Protein AF-A0A832D3I7-F1 (afdb_monomer_lite)

Foldseek 3Di:
DVVVVVVVVVVVVVVVVVVVVVVVVVVVVVVVVVVVVVVVVVVVVVVVVVVVVVVVVVVVVVVVCVVVDPADPPDDDPVNVVPDPPPPPPDDPPPPDPWDWDADPVGDIDTDDDDDDPDDDDD

Structure (mmCIF, N/CA/C/O backbone):
data_AF-A0A832D3I7-F1
#
_entry.id   AF-A0A832D3I7-F1
#
loop_
_atom_site.group_PDB
_atom_site.id
_atom_site.type_symbol
_atom_site.label_atom_id
_atom_site.label_alt_id
_atom_site.label_comp_id
_atom_site.label_asym_id
_atom_site.label_entity_id
_atom_site.label_seq_id
_atom_site.pdbx_PDB_ins_code
_atom_site.Cartn_x
_atom_site.Cartn_y
_atom_site.Cartn_z
_atom_site.occupancy
_atom_site.B_iso_or_equiv
_atom_site.auth_seq_id
_atom_site.auth_comp_id
_atom_site.auth_asym_id
_atom_site.auth_atom_id
_atom_site.pdbx_PDB_model_num
ATOM 1 N N . MET A 1 1 ? -34.778 -0.789 52.517 1.00 64.50 1 MET A N 1
ATOM 2 C CA . MET A 1 1 ? -35.270 -1.222 51.187 1.00 64.50 1 MET A CA 1
ATOM 3 C C . MET A 1 1 ? -35.079 -0.154 50.106 1.00 64.50 1 MET A C 1
ATOM 5 O O . MET A 1 1 ? -34.598 -0.484 49.036 1.00 64.50 1 MET A O 1
ATOM 9 N N . THR A 1 2 ? -35.357 1.124 50.374 1.00 85.38 2 THR A N 1
ATOM 10 C CA . THR A 1 2 ? -35.211 2.230 49.399 1.00 85.38 2 THR A CA 1
ATOM 11 C C . THR A 1 2 ? -33.770 2.498 48.933 1.00 85.38 2 THR A C 1
ATOM 13 O O . THR A 1 2 ? -33.552 2.788 47.761 1.00 85.38 2 THR A O 1
ATOM 16 N N . ALA A 1 3 ? -32.771 2.336 49.808 1.00 87.12 3 ALA A N 1
ATOM 17 C CA . ALA A 1 3 ? -31.362 2.582 49.472 1.00 87.12 3 ALA A CA 1
ATOM 18 C C . ALA A 1 3 ? -30.795 1.625 48.401 1.00 87.12 3 ALA A C 1
ATOM 20 O O . ALA A 1 3 ? -30.053 2.057 47.524 1.00 87.12 3 ALA A O 1
ATOM 21 N N . GLN A 1 4 ? -31.185 0.346 48.428 1.00 89.50 4 GLN A N 1
ATOM 22 C CA . GLN A 1 4 ? -30.735 -0.650 47.444 1.00 89.50 4 GLN A CA 1
ATOM 23 C C . GLN A 1 4 ? -31.293 -0.353 46.047 1.00 89.50 4 GLN A C 1
ATOM 25 O O . GLN A 1 4 ? -30.589 -0.504 45.054 1.00 89.50 4 GLN A O 1
ATOM 30 N N . ILE A 1 5 ? -32.537 0.131 45.968 1.00 91.06 5 ILE A N 1
ATOM 31 C CA . ILE A 1 5 ? -33.163 0.534 44.701 1.00 91.06 5 ILE A CA 1
ATOM 32 C C . ILE A 1 5 ? -32.419 1.733 44.099 1.00 91.06 5 ILE A C 1
ATOM 34 O O . ILE A 1 5 ? -32.088 1.712 42.916 1.00 91.06 5 ILE A O 1
ATOM 38 N N . ALA A 1 6 ? -32.093 2.742 44.913 1.00 92.44 6 ALA A N 1
ATOM 39 C CA . ALA A 1 6 ? -31.340 3.913 44.460 1.00 92.44 6 ALA A CA 1
ATOM 40 C C . ALA A 1 6 ? -29.920 3.550 43.983 1.00 92.44 6 ALA A C 1
ATOM 42 O O . ALA A 1 6 ? -29.442 4.072 42.975 1.00 92.44 6 ALA A O 1
ATOM 43 N N . GLU A 1 7 ? -29.248 2.623 44.672 1.00 92.31 7 GLU A N 1
ATOM 44 C CA . GLU A 1 7 ? -27.930 2.133 44.263 1.00 92.31 7 GLU A CA 1
ATOM 45 C C . GLU A 1 7 ? -27.986 1.389 42.920 1.00 92.31 7 GLU A C 1
ATOM 47 O O . GLU A 1 7 ? -27.155 1.629 42.041 1.00 92.31 7 GLU A O 1
ATOM 52 N N . VAL A 1 8 ? -28.988 0.523 42.728 1.00 92.38 8 VAL A N 1
ATOM 53 C CA . VAL A 1 8 ? -29.190 -0.207 41.468 1.00 92.38 8 VAL A CA 1
ATOM 54 C C . VAL A 1 8 ? -29.513 0.749 40.320 1.00 92.38 8 VAL A C 1
ATOM 56 O O . VAL A 1 8 ? -28.923 0.618 39.252 1.00 92.38 8 VAL A O 1
ATOM 59 N N . GLN A 1 9 ? -30.371 1.749 40.536 1.00 91.75 9 GLN A N 1
ATOM 60 C CA . GLN A 1 9 ? -30.675 2.769 39.524 1.00 91.75 9 GLN A CA 1
ATOM 61 C C . GLN A 1 9 ? -29.430 3.562 39.113 1.00 91.75 9 GLN A C 1
ATOM 63 O O . GLN A 1 9 ? -29.217 3.808 37.927 1.00 91.75 9 GLN A O 1
ATOM 68 N N . ARG A 1 10 ? -28.559 3.905 40.070 1.00 91.94 10 ARG A N 1
ATOM 69 C CA . ARG A 1 10 ? -27.294 4.591 39.778 1.00 91.94 10 ARG A CA 1
ATOM 70 C C . ARG A 1 10 ? -26.337 3.718 38.961 1.00 91.94 10 ARG A C 1
ATOM 72 O O . ARG A 1 10 ? -25.712 4.220 38.030 1.00 91.94 10 ARG A O 1
ATOM 79 N N . LYS A 1 11 ? -26.228 2.424 39.286 1.00 92.56 11 LYS A N 1
ATOM 80 C CA . LYS A 1 11 ? -25.411 1.465 38.519 1.00 92.56 11 LYS A CA 1
ATOM 81 C C . LYS A 1 11 ? -25.961 1.248 37.112 1.00 92.56 11 LYS A C 1
ATOM 83 O O . LYS A 1 11 ? -25.178 1.174 36.172 1.00 92.56 11 LYS A O 1
ATOM 88 N N . LEU A 1 12 ? -27.285 1.186 36.968 1.00 93.69 12 LEU A N 1
ATOM 89 C CA . LEU A 1 12 ? -27.941 1.054 35.670 1.00 93.69 12 LEU A CA 1
ATOM 90 C C . LEU A 1 12 ? -27.656 2.271 34.785 1.00 93.69 12 LEU A C 1
ATOM 92 O O . LEU A 1 12 ? -27.187 2.100 33.666 1.00 93.69 12 LEU A O 1
ATOM 96 N N . ALA A 1 13 ? -27.833 3.484 35.313 1.00 91.75 13 ALA A N 1
ATOM 97 C CA . ALA A 1 13 ? -27.547 4.713 34.576 1.00 91.75 13 ALA A CA 1
ATOM 98 C C . ALA A 1 13 ? -26.071 4.813 34.144 1.00 91.75 13 ALA A C 1
ATOM 100 O O . ALA A 1 13 ? -25.782 5.226 33.023 1.00 91.75 13 ALA A O 1
ATOM 101 N N . ALA A 1 14 ? -25.134 4.398 35.007 1.00 92.44 14 ALA A N 1
ATOM 102 C CA . ALA A 1 14 ? -23.714 4.337 34.656 1.00 92.44 14 ALA A CA 1
ATOM 103 C C . ALA A 1 14 ? -23.450 3.325 33.526 1.00 92.44 14 ALA A C 1
ATOM 105 O O . ALA A 1 14 ? -22.830 3.670 32.524 1.00 92.44 14 ALA A O 1
ATOM 106 N N . ALA A 1 15 ? -23.993 2.109 33.640 1.00 90.56 15 ALA A N 1
ATOM 107 C CA . ALA A 1 15 ? -23.823 1.064 32.632 1.00 90.56 15 ALA A CA 1
ATOM 108 C C . ALA A 1 15 ? -24.459 1.426 31.276 1.00 90.56 15 ALA A C 1
ATOM 110 O O . ALA A 1 15 ? -23.919 1.084 30.224 1.00 90.56 15 ALA A O 1
ATOM 111 N N . GLU A 1 16 ? -25.596 2.124 31.275 1.00 92.12 16 GLU A N 1
ATOM 112 C CA . GLU A 1 16 ? -26.236 2.623 30.054 1.00 92.12 16 GLU A CA 1
ATOM 113 C C . GLU A 1 16 ? -25.402 3.717 29.374 1.00 92.12 16 GLU A C 1
ATOM 115 O O . GLU A 1 16 ? -25.254 3.693 28.148 1.00 92.12 16 GLU A O 1
ATOM 120 N N . GLY A 1 17 ? -24.800 4.623 30.153 1.00 92.50 17 GLY A N 1
ATOM 121 C CA . GLY A 1 17 ? -23.863 5.631 29.652 1.00 92.50 17 GLY A CA 1
ATOM 122 C C . GLY A 1 17 ? -22.606 5.012 29.036 1.00 92.50 17 GLY A C 1
ATOM 123 O O . GLY A 1 17 ? -22.256 5.330 27.896 1.00 92.50 17 GLY A O 1
ATOM 124 N N . ASP A 1 18 ? -21.983 4.064 29.738 1.00 93.81 18 ASP A N 1
ATOM 125 C CA . ASP A 1 18 ? -20.797 3.346 29.255 1.00 93.81 18 ASP A CA 1
ATOM 126 C C . ASP A 1 18 ? -21.103 2.554 27.980 1.00 93.81 18 ASP A C 1
ATOM 128 O O . ASP A 1 18 ? -20.332 2.568 27.019 1.00 93.81 18 ASP A O 1
ATOM 132 N N . LYS A 1 19 ? -22.271 1.904 27.918 1.00 94.88 19 LYS A N 1
ATOM 133 C CA . LYS A 1 19 ? -22.727 1.201 26.716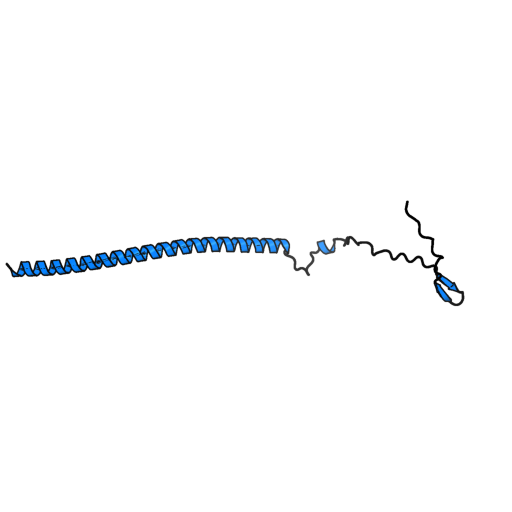 1.00 94.88 19 LYS A CA 1
ATOM 134 C C . LYS A 1 19 ? -22.887 2.153 25.534 1.00 94.88 19 LYS A C 1
ATOM 136 O O . LYS A 1 19 ? -22.461 1.810 24.431 1.00 94.88 19 LYS A O 1
ATOM 141 N N . ALA A 1 20 ? -23.495 3.321 25.734 1.00 94.88 20 ALA A N 1
ATOM 142 C CA . ALA A 1 20 ? -23.670 4.305 24.669 1.00 94.88 20 ALA A CA 1
ATOM 143 C C . ALA A 1 20 ? -22.316 4.807 24.137 1.00 94.88 20 ALA A C 1
ATOM 145 O O . ALA A 1 20 ? -22.130 4.891 22.921 1.00 94.88 20 ALA A O 1
ATOM 146 N N . PHE A 1 21 ? -21.359 5.055 25.035 1.00 95.38 21 PHE A N 1
ATOM 147 C CA . PHE A 1 21 ? -19.989 5.426 24.680 1.00 95.38 21 PHE A CA 1
ATOM 148 C C . PHE A 1 21 ? -19.261 4.312 23.911 1.00 95.38 21 PHE A C 1
ATOM 150 O O . PHE A 1 21 ? -18.699 4.547 22.845 1.00 95.38 21 PHE A O 1
ATOM 157 N N . LEU A 1 22 ? -19.321 3.067 24.387 1.00 96.50 22 LEU A N 1
ATOM 158 C CA . LEU A 1 22 ? -18.695 1.939 23.691 1.00 96.50 22 LEU A CA 1
ATOM 159 C C . LEU A 1 22 ? -19.308 1.709 22.305 1.00 96.50 22 LEU A C 1
ATOM 161 O O . LEU A 1 22 ? -18.606 1.346 21.364 1.00 96.50 22 LEU A O 1
ATOM 165 N N . GLN A 1 23 ? -20.611 1.941 22.148 1.00 96.81 23 GLN A N 1
ATOM 166 C CA . GLN A 1 23 ? -21.280 1.827 20.855 1.00 96.81 23 GLN A CA 1
ATOM 167 C C . GLN A 1 23 ? -20.877 2.931 19.873 1.00 96.81 23 GLN A C 1
ATOM 169 O O . GLN A 1 23 ? -20.753 2.647 18.678 1.00 96.81 23 GLN A O 1
ATOM 174 N N . SER A 1 24 ? -20.692 4.174 20.328 1.00 96.56 24 SER A N 1
ATOM 175 C CA . SER A 1 24 ? -20.208 5.249 19.454 1.00 96.56 24 SER A CA 1
ATOM 176 C C . SER A 1 24 ? -18.764 4.998 19.030 1.00 96.56 24 SER A C 1
ATOM 178 O O . SER A 1 24 ? -18.442 5.121 17.847 1.00 96.56 24 SER A O 1
ATOM 180 N N . GLU A 1 25 ? -17.931 4.548 19.962 1.00 97.12 25 GLU A N 1
ATOM 181 C CA . GLU A 1 25 ? -16.533 4.239 19.698 1.00 97.12 25 GLU A CA 1
ATOM 182 C C . GLU A 1 25 ? -16.380 3.044 18.753 1.00 97.12 25 GLU A C 1
ATOM 184 O O . GLU A 1 25 ? -15.604 3.094 17.800 1.00 97.12 25 GLU A O 1
ATOM 189 N N . LEU A 1 26 ? -17.197 1.999 18.922 1.00 97.44 26 LEU A N 1
ATOM 190 C CA . LEU A 1 26 ? -17.231 0.872 17.992 1.00 97.44 26 LEU A CA 1
ATOM 191 C C . LEU A 1 26 ? -17.595 1.323 16.573 1.00 97.44 26 LEU A C 1
ATOM 193 O O . LEU A 1 26 ? -16.955 0.898 15.612 1.00 97.44 26 LEU A O 1
ATOM 197 N N . LYS A 1 27 ? -18.591 2.206 16.424 1.00 97.44 27 LYS A N 1
ATOM 198 C CA . LYS A 1 27 ? -18.960 2.763 15.113 1.00 97.44 27 LYS A CA 1
ATOM 199 C C . LYS A 1 27 ? -17.806 3.553 14.494 1.00 97.44 27 LYS A C 1
ATOM 201 O O . LYS A 1 27 ? -17.526 3.356 13.313 1.00 97.44 27 LYS A O 1
ATOM 206 N N . ARG A 1 28 ? -17.116 4.386 15.285 1.00 97.88 28 ARG A N 1
ATOM 207 C CA . ARG A 1 28 ? -15.927 5.141 14.851 1.00 97.88 28 ARG A CA 1
ATOM 208 C C . ARG A 1 28 ? -14.823 4.202 14.358 1.00 97.88 28 ARG A C 1
ATOM 210 O O . ARG A 1 28 ? -14.319 4.366 13.248 1.00 97.88 28 ARG A O 1
ATOM 217 N N . LEU A 1 29 ? -14.504 3.169 15.136 1.00 97.88 29 LEU A N 1
ATOM 218 C CA . LEU A 1 29 ? -13.489 2.179 14.773 1.00 97.88 29 LEU A CA 1
ATOM 219 C C . LEU A 1 29 ? -13.876 1.382 13.521 1.00 97.88 29 LEU A C 1
ATOM 221 O O . LEU A 1 29 ? -13.022 1.103 12.682 1.00 97.88 29 LEU A O 1
ATOM 225 N N . MET A 1 30 ? -15.155 1.045 13.346 1.00 97.19 30 MET A N 1
ATOM 226 C CA . MET A 1 30 ? -15.632 0.387 12.127 1.00 97.19 30 MET A CA 1
ATOM 227 C C . MET A 1 30 ? -15.493 1.283 10.892 1.00 97.19 30 MET A C 1
ATOM 229 O O . MET A 1 30 ? -15.081 0.788 9.842 1.00 97.19 30 MET A O 1
ATOM 233 N N . SER A 1 31 ? -15.795 2.583 10.999 1.00 97.50 31 SER A N 1
ATOM 234 C CA . SER A 1 31 ? -15.576 3.517 9.887 1.00 97.50 31 SER A CA 1
ATOM 235 C C . SER A 1 31 ? -14.096 3.673 9.549 1.00 97.50 31 SER A C 1
ATOM 237 O O . SER A 1 31 ? -13.731 3.581 8.380 1.00 97.50 31 SER A O 1
ATOM 239 N N . GLU A 1 32 ? -13.230 3.811 10.556 1.00 96.94 32 GLU A N 1
ATOM 240 C CA . GLU A 1 32 ? -11.782 3.923 10.343 1.00 96.94 32 GLU A CA 1
ATOM 241 C C . GLU A 1 32 ? -11.209 2.656 9.713 1.00 96.94 32 GLU A C 1
ATOM 243 O O . GLU A 1 32 ? -10.410 2.727 8.778 1.00 96.94 32 GLU A O 1
ATOM 248 N N . LYS A 1 33 ? -11.675 1.485 10.155 1.00 96.88 33 LYS A N 1
ATOM 249 C CA . LYS A 1 33 ? -11.309 0.211 9.540 1.00 96.88 33 LYS A CA 1
ATOM 250 C C . LYS A 1 33 ? -11.711 0.167 8.063 1.00 96.88 33 LYS A C 1
ATOM 252 O O . LYS A 1 33 ? -10.878 -0.179 7.229 1.00 96.88 33 LYS A O 1
ATOM 257 N N . ALA A 1 34 ? -12.942 0.554 7.727 1.00 97.06 34 ALA A N 1
ATOM 258 C CA . ALA A 1 34 ? -13.410 0.564 6.341 1.00 97.06 34 ALA A CA 1
ATOM 259 C C . ALA A 1 34 ? -12.600 1.534 5.458 1.00 97.06 34 ALA A C 1
ATOM 261 O O . ALA A 1 34 ? -12.324 1.244 4.293 1.00 97.06 34 ALA A O 1
ATOM 262 N N . GLU A 1 35 ? -12.180 2.679 5.998 1.00 96.81 35 GLU A N 1
ATOM 263 C CA . GLU A 1 35 ? -11.286 3.602 5.294 1.00 96.81 35 GLU A CA 1
ATOM 264 C C . GLU A 1 35 ? -9.886 3.020 5.076 1.00 96.81 35 GLU A C 1
ATOM 266 O O . GLU A 1 35 ? -9.318 3.175 3.991 1.00 96.81 35 GLU A O 1
ATOM 271 N N . LEU A 1 36 ? -9.324 2.342 6.079 1.00 98.00 36 LEU A N 1
ATOM 272 C CA . LEU A 1 36 ? -8.024 1.681 5.960 1.00 98.00 36 LEU A CA 1
ATOM 273 C C . LEU A 1 36 ? -8.056 0.557 4.921 1.00 98.00 36 LEU A C 1
ATOM 275 O O . LEU A 1 36 ? -7.146 0.472 4.098 1.00 98.00 36 LEU A O 1
ATOM 279 N N . GLU A 1 37 ? -9.115 -0.251 4.901 1.00 96.44 37 GLU A N 1
ATOM 280 C CA . GLU A 1 37 ? -9.316 -1.294 3.889 1.00 96.44 37 GLU A CA 1
ATOM 281 C C . GLU A 1 37 ? -9.376 -0.702 2.472 1.00 96.44 37 GLU A C 1
ATOM 283 O O .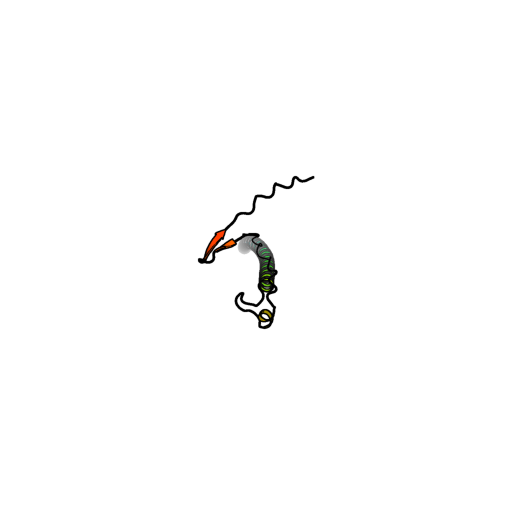 GLU A 1 37 ? -8.732 -1.213 1.555 1.00 96.44 37 GLU A O 1
ATOM 288 N N . ARG A 1 38 ? -10.067 0.432 2.283 1.00 97.25 38 ARG A N 1
ATOM 289 C CA . ARG A 1 38 ? -10.095 1.138 0.989 1.00 97.25 38 ARG A CA 1
ATOM 290 C C . ARG A 1 38 ? -8.707 1.608 0.553 1.00 97.25 38 ARG A C 1
ATOM 292 O O . ARG A 1 38 ? -8.333 1.396 -0.598 1.00 97.25 38 ARG A O 1
ATOM 299 N N . LYS A 1 39 ? -7.940 2.224 1.460 1.00 96.50 39 LYS A N 1
ATOM 300 C CA . LYS A 1 39 ? -6.568 2.691 1.179 1.00 96.50 39 LYS A CA 1
ATOM 301 C C . LYS A 1 39 ? -5.636 1.530 0.837 1.00 96.50 39 LYS A C 1
ATOM 303 O O . LYS A 1 39 ? -4.795 1.661 -0.049 1.00 96.50 39 LYS A O 1
ATOM 308 N N . LEU A 1 40 ? -5.784 0.398 1.523 1.00 96.81 40 LEU A N 1
ATOM 309 C CA . LEU A 1 40 ? -4.989 -0.797 1.262 1.00 96.81 40 LEU A CA 1
ATOM 310 C C . LEU A 1 40 ? -5.270 -1.359 -0.136 1.00 96.81 40 LEU A C 1
ATOM 312 O O . LEU A 1 40 ? -4.326 -1.591 -0.888 1.00 96.81 40 LEU A O 1
ATOM 316 N N . ASN A 1 41 ? -6.543 -1.470 -0.521 1.00 96.38 41 ASN A N 1
ATOM 317 C CA . ASN A 1 41 ? -6.928 -1.918 -1.861 1.00 96.38 41 ASN A CA 1
ATOM 318 C C . ASN A 1 41 ? -6.387 -0.990 -2.963 1.00 96.38 41 ASN A C 1
ATOM 320 O O . ASN A 1 41 ? -5.909 -1.457 -3.998 1.00 96.38 41 ASN A O 1
ATOM 324 N N . ASP A 1 42 ? -6.414 0.326 -2.742 1.00 96.06 42 ASP A N 1
ATOM 325 C CA . ASP A 1 42 ? -5.845 1.287 -3.693 1.00 96.06 42 ASP A CA 1
ATOM 326 C C . ASP A 1 42 ? -4.315 1.146 -3.808 1.00 96.06 42 ASP A C 1
ATOM 328 O O . ASP A 1 42 ? -3.760 1.095 -4.908 1.00 96.06 42 ASP A O 1
ATOM 332 N N . LEU A 1 43 ? -3.610 0.970 -2.684 1.00 97.06 43 LEU A N 1
ATOM 333 C CA . LEU A 1 43 ? -2.168 0.702 -2.691 1.00 97.06 43 LEU A CA 1
ATOM 334 C C . LEU A 1 43 ? -1.815 -0.585 -3.440 1.00 97.06 43 LEU A C 1
ATOM 336 O O . LEU A 1 43 ? -0.804 -0.621 -4.146 1.00 97.06 43 LEU A O 1
ATOM 340 N N . GLU A 1 44 ? -2.615 -1.640 -3.305 1.00 96.50 44 GLU A N 1
ATOM 341 C CA . GLU A 1 44 ? -2.437 -2.870 -4.076 1.00 96.50 44 GLU A CA 1
ATOM 342 C C . GLU A 1 44 ? -2.601 -2.620 -5.578 1.00 96.50 44 GLU A C 1
ATOM 344 O O . GLU A 1 44 ? -1.744 -3.040 -6.365 1.00 96.50 44 GLU A O 1
ATOM 349 N N . ALA A 1 45 ? -3.623 -1.856 -5.976 1.00 95.81 45 ALA A N 1
ATOM 350 C CA . ALA A 1 45 ? -3.831 -1.465 -7.366 1.00 95.81 45 ALA A CA 1
ATOM 351 C C . ALA A 1 45 ? -2.650 -0.643 -7.917 1.00 95.81 45 ALA A C 1
ATOM 353 O O . ALA A 1 45 ? -2.158 -0.910 -9.019 1.00 95.81 45 ALA A O 1
ATOM 354 N N . ILE A 1 46 ? -2.133 0.316 -7.143 1.00 96.38 46 ILE A N 1
ATOM 355 C CA . ILE A 1 46 ? -0.964 1.124 -7.522 1.00 96.38 46 ILE A CA 1
ATOM 356 C C . ILE A 1 46 ? 0.291 0.251 -7.637 1.00 96.38 46 ILE A C 1
ATOM 358 O O . ILE A 1 46 ? 1.034 0.360 -8.615 1.00 96.38 46 ILE A O 1
ATOM 362 N N . ARG A 1 47 ? 0.530 -0.656 -6.683 1.00 96.94 47 ARG A N 1
ATOM 363 C CA . ARG A 1 47 ? 1.671 -1.587 -6.725 1.00 96.94 47 ARG A CA 1
ATOM 364 C C . ARG A 1 47 ? 1.609 -2.505 -7.943 1.00 96.94 47 ARG A C 1
ATOM 366 O O . ARG A 1 47 ? 2.651 -2.759 -8.549 1.00 96.94 47 ARG A O 1
ATOM 373 N N . ALA A 1 48 ? 0.422 -2.976 -8.322 1.00 97.25 48 ALA A N 1
ATOM 374 C CA . ALA A 1 48 ? 0.233 -3.777 -9.528 1.00 97.25 48 ALA A CA 1
ATOM 375 C C . ALA A 1 48 ? 0.601 -2.982 -10.793 1.00 97.25 48 ALA A C 1
ATOM 377 O O . ALA A 1 48 ? 1.392 -3.455 -11.610 1.00 97.25 48 ALA A O 1
ATOM 378 N N . ARG A 1 49 ? 0.122 -1.735 -10.907 1.00 95.44 49 ARG A N 1
ATOM 379 C CA . ARG A 1 49 ? 0.471 -0.835 -12.022 1.00 95.44 49 ARG A CA 1
ATOM 380 C C . ARG A 1 49 ? 1.969 -0.537 -12.079 1.00 95.44 49 ARG A C 1
ATOM 382 O O . ARG A 1 49 ? 2.561 -0.561 -13.154 1.00 95.44 49 ARG A O 1
ATOM 389 N N . TYR A 1 50 ? 2.603 -0.309 -10.930 1.00 97.88 50 TYR A N 1
ATOM 390 C CA . TYR A 1 50 ? 4.044 -0.077 -10.855 1.00 97.88 50 TYR A CA 1
ATOM 391 C C . TYR A 1 50 ? 4.856 -1.292 -11.326 1.00 97.88 50 TYR A C 1
ATOM 393 O O . TYR A 1 50 ? 5.820 -1.130 -12.074 1.00 97.88 50 TYR A O 1
ATOM 401 N N . LYS A 1 51 ? 4.470 -2.513 -10.923 1.00 98.06 51 LYS A N 1
ATOM 402 C CA . LYS A 1 51 ? 5.123 -3.748 -11.391 1.00 98.06 51 LYS A CA 1
ATOM 403 C C . LYS A 1 51 ? 5.037 -3.878 -12.911 1.00 98.06 51 LYS A C 1
ATOM 405 O O . LYS A 1 51 ? 6.068 -4.085 -13.543 1.00 98.06 51 LYS A O 1
ATOM 410 N N . LEU A 1 52 ? 3.854 -3.658 -13.482 1.00 98.00 52 LEU A N 1
ATOM 411 C CA . LEU A 1 52 ? 3.650 -3.691 -14.930 1.00 98.00 52 LEU A CA 1
ATOM 412 C C . LEU A 1 52 ? 4.537 -2.666 -15.656 1.00 98.00 52 LEU A C 1
ATOM 414 O O . LEU A 1 52 ? 5.260 -3.020 -16.584 1.00 98.00 52 LEU A O 1
ATOM 418 N N . LEU A 1 53 ? 4.579 -1.418 -15.181 1.00 98.12 53 LEU A N 1
ATOM 419 C CA . LEU A 1 53 ? 5.432 -0.385 -15.777 1.00 98.12 53 LEU A CA 1
ATOM 420 C C . LEU A 1 53 ? 6.929 -0.725 -15.664 1.00 98.12 53 LEU A C 1
ATOM 422 O O . LEU A 1 53 ? 7.709 -0.487 -16.588 1.00 98.12 53 LEU A O 1
ATOM 426 N N . LYS A 1 54 ? 7.350 -1.310 -14.538 1.00 98.19 54 LYS A N 1
ATOM 427 C CA . LYS A 1 54 ? 8.727 -1.776 -14.340 1.00 98.19 54 LYS A CA 1
ATOM 428 C C . LYS A 1 54 ? 9.084 -2.902 -15.317 1.00 98.19 54 LYS A C 1
ATOM 430 O O . LYS A 1 54 ? 10.183 -2.896 -15.869 1.00 98.19 54 LYS A O 1
ATOM 435 N N . GLU A 1 55 ? 8.176 -3.843 -15.549 1.00 98.00 55 GLU A N 1
ATOM 436 C CA . GLU A 1 55 ? 8.353 -4.915 -16.534 1.00 98.00 55 GLU A CA 1
ATOM 437 C C . GLU A 1 55 ? 8.456 -4.363 -17.959 1.00 98.00 55 GLU A C 1
ATOM 439 O O . GLU A 1 55 ? 9.346 -4.763 -18.713 1.00 98.00 55 GLU A O 1
ATOM 444 N N . GLU A 1 56 ? 7.610 -3.398 -18.323 1.00 97.56 56 GLU A N 1
ATOM 445 C CA . GLU A 1 56 ? 7.688 -2.710 -19.613 1.00 97.56 56 GLU A CA 1
ATOM 446 C C . GLU A 1 56 ? 9.017 -1.974 -19.799 1.00 97.56 56 GLU A C 1
ATOM 448 O O . GLU A 1 56 ? 9.627 -2.064 -20.867 1.00 97.56 56 GLU A O 1
ATOM 453 N N . LEU A 1 57 ? 9.505 -1.292 -18.760 1.00 97.75 57 LEU A N 1
ATOM 454 C CA . LEU A 1 57 ? 10.805 -0.625 -18.781 1.00 97.75 57 LEU A CA 1
ATOM 455 C C . LEU A 1 57 ? 11.940 -1.626 -19.023 1.00 97.75 57 LEU A C 1
ATOM 457 O O . LEU A 1 57 ? 12.815 -1.377 -19.851 1.00 97.75 57 LEU A O 1
ATOM 461 N N . ILE A 1 58 ? 11.932 -2.762 -18.322 1.00 96.81 58 ILE A N 1
ATOM 462 C CA . ILE A 1 58 ? 12.940 -3.814 -18.504 1.00 96.81 58 ILE A CA 1
ATOM 463 C C . ILE A 1 58 ? 12.848 -4.401 -19.916 1.00 96.81 58 ILE A C 1
ATOM 465 O O . ILE A 1 58 ? 13.878 -4.598 -20.560 1.00 96.81 58 ILE A O 1
ATOM 469 N N . ARG A 1 59 ? 11.636 -4.627 -20.437 1.00 96.38 59 ARG A N 1
ATOM 470 C CA . ARG A 1 59 ? 11.422 -5.111 -21.808 1.00 96.38 59 ARG A CA 1
ATOM 471 C C . ARG A 1 59 ? 11.996 -4.140 -22.840 1.00 96.38 59 ARG A C 1
ATOM 473 O O . ARG A 1 59 ? 12.706 -4.583 -23.740 1.00 96.38 59 ARG A O 1
ATOM 480 N N . LYS A 1 60 ? 11.742 -2.834 -22.687 1.00 95.81 60 LYS A N 1
ATOM 481 C CA . LYS A 1 60 ? 12.311 -1.785 -23.550 1.00 95.81 60 LYS A CA 1
ATOM 482 C C . LYS A 1 60 ? 13.834 -1.761 -23.471 1.00 95.81 60 LYS A C 1
ATOM 484 O O . LYS A 1 60 ? 14.481 -1.848 -24.505 1.00 95.81 60 LYS A O 1
ATOM 489 N N . LYS A 1 61 ? 14.409 -1.769 -22.266 1.00 93.88 61 LYS A N 1
ATOM 490 C CA . LYS A 1 61 ? 15.869 -1.826 -22.075 1.00 93.88 61 LYS A CA 1
ATOM 491 C C . LYS A 1 61 ? 16.496 -3.065 -22.708 1.00 93.88 61 LYS A C 1
ATOM 493 O O . LYS A 1 61 ? 17.525 -2.962 -23.361 1.00 93.88 61 LYS A O 1
ATOM 498 N N . ARG A 1 62 ? 15.867 -4.234 -22.560 1.00 92.88 62 ARG A N 1
ATOM 499 C CA . ARG A 1 62 ? 16.324 -5.470 -23.209 1.00 92.88 62 ARG A CA 1
ATOM 500 C C . ARG A 1 62 ? 16.281 -5.344 -24.730 1.00 92.88 62 ARG A C 1
ATOM 502 O O . ARG A 1 62 ? 17.209 -5.789 -25.394 1.00 92.88 62 ARG A O 1
ATOM 509 N N . LEU A 1 63 ? 15.226 -4.750 -25.281 1.00 92.44 63 LEU A N 1
ATOM 510 C CA . LEU A 1 63 ? 15.111 -4.508 -26.717 1.00 92.44 63 LEU A CA 1
ATOM 511 C C . LEU A 1 63 ? 16.178 -3.526 -27.210 1.00 92.44 63 LEU A C 1
ATOM 513 O O . LEU A 1 63 ? 16.830 -3.804 -28.209 1.00 92.44 63 LEU A O 1
ATOM 517 N N . GLU A 1 64 ? 16.427 -2.447 -26.473 1.00 90.06 64 GLU A N 1
ATOM 518 C CA . GLU A 1 64 ? 17.519 -1.513 -26.757 1.00 90.06 64 GLU A CA 1
ATOM 519 C C . GLU A 1 64 ? 18.891 -2.193 -26.691 1.00 90.06 64 GLU A C 1
ATOM 521 O O . GLU A 1 64 ? 19.732 -1.939 -27.547 1.00 90.06 64 GLU A O 1
ATOM 526 N N . TRP A 1 65 ? 19.132 -3.080 -25.721 1.00 88.19 65 TRP A N 1
ATOM 527 C CA . TRP A 1 65 ? 20.365 -3.872 -25.647 1.00 88.19 65 TRP A CA 1
ATOM 528 C C . TRP A 1 65 ? 20.506 -4.844 -26.816 1.00 88.19 65 TRP A C 1
ATOM 530 O O . TRP A 1 65 ? 21.602 -5.006 -27.341 1.00 88.19 65 TRP A O 1
ATOM 540 N N . MET A 1 66 ? 19.412 -5.464 -27.265 1.00 84.12 66 MET A N 1
ATOM 541 C CA . MET A 1 66 ? 19.435 -6.298 -28.470 1.00 84.12 66 MET A CA 1
ATOM 542 C C . MET A 1 66 ? 19.723 -5.465 -29.725 1.00 84.12 66 MET A C 1
ATOM 544 O O . MET A 1 66 ? 20.502 -5.903 -30.564 1.00 84.12 66 MET A O 1
ATOM 548 N N . GLN A 1 67 ? 19.142 -4.266 -29.843 1.00 83.81 67 GLN A N 1
ATOM 549 C CA . GLN A 1 67 ? 19.373 -3.364 -30.978 1.00 83.81 67 GLN A CA 1
ATOM 550 C C . GLN A 1 67 ? 20.793 -2.794 -31.005 1.00 83.81 67 GLN A C 1
ATOM 552 O O . GLN A 1 67 ? 21.399 -2.717 -32.068 1.00 83.81 67 GLN A O 1
ATOM 557 N N . LYS A 1 68 ? 21.326 -2.388 -29.848 1.00 81.88 68 LYS A N 1
ATOM 558 C CA . LYS A 1 68 ? 22.693 -1.861 -29.722 1.00 81.88 68 LYS A CA 1
ATOM 559 C C . LYS A 1 68 ? 23.751 -2.966 -29.791 1.00 81.88 68 LYS A C 1
ATOM 561 O O . LYS A 1 68 ? 24.900 -2.677 -30.100 1.00 81.88 68 LYS A O 1
ATOM 566 N N . GLY A 1 69 ? 23.366 -4.219 -29.540 1.00 71.25 69 GLY A N 1
ATOM 567 C CA . GLY A 1 69 ? 24.282 -5.350 -29.451 1.00 71.25 69 GLY A CA 1
ATO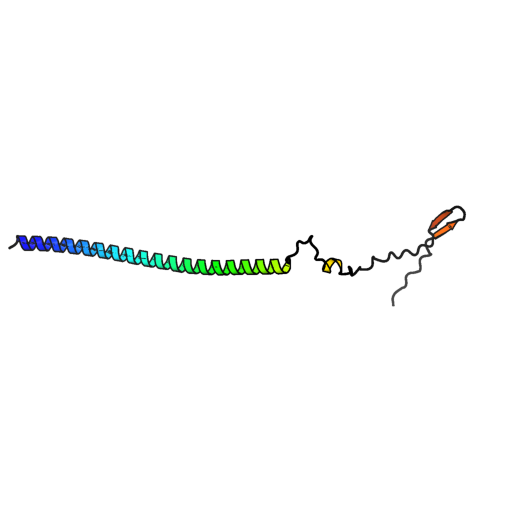M 568 C C . GLY A 1 69 ? 25.150 -5.303 -28.187 1.00 71.25 69 GLY A C 1
ATOM 569 O O . GLY A 1 69 ? 25.148 -4.338 -27.428 1.00 71.25 69 GLY A O 1
ATOM 570 N N . THR A 1 70 ? 25.910 -6.372 -27.940 1.00 65.38 70 THR A N 1
ATOM 571 C CA . THR A 1 70 ? 26.860 -6.458 -26.810 1.00 65.38 70 THR A CA 1
ATOM 572 C C . THR A 1 70 ? 28.237 -5.881 -27.153 1.00 65.38 70 THR A C 1
ATOM 574 O O . THR A 1 70 ? 29.216 -6.237 -26.503 1.00 65.38 70 THR A O 1
ATOM 577 N N . LEU A 1 71 ? 28.347 -5.118 -28.240 1.00 59.97 71 LEU A N 1
ATOM 578 C CA . LEU A 1 71 ? 29.619 -4.668 -28.788 1.00 59.97 71 LEU A CA 1
ATOM 579 C C . LEU A 1 71 ? 29.703 -3.155 -28.629 1.00 59.97 71 LEU A C 1
ATOM 581 O O . LEU A 1 71 ? 28.797 -2.434 -29.050 1.00 59.97 71 LEU A O 1
ATOM 585 N N . ASN A 1 72 ? 30.777 -2.672 -28.007 1.00 63.47 72 ASN A N 1
ATOM 586 C CA . ASN A 1 72 ? 31.083 -1.249 -28.031 1.00 63.47 72 ASN A CA 1
ATOM 587 C C . ASN A 1 72 ? 31.149 -0.801 -29.506 1.00 63.47 72 ASN A C 1
ATOM 589 O O . ASN A 1 72 ? 31.736 -1.521 -30.308 1.00 63.47 72 ASN A O 1
ATOM 593 N N . PRO A 1 73 ? 30.597 0.362 -29.906 1.00 62.06 73 PRO A N 1
ATOM 594 C CA . PRO A 1 73 ? 30.646 0.817 -31.304 1.00 62.06 73 PRO A CA 1
ATOM 595 C C . PRO A 1 73 ? 32.081 0.960 -31.854 1.00 62.06 73 PRO A C 1
ATOM 597 O O . PRO A 1 73 ? 32.284 1.063 -33.062 1.00 62.06 73 PRO A O 1
ATOM 600 N N . THR A 1 74 ? 33.076 0.964 -30.967 1.00 62.38 74 THR A N 1
ATOM 601 C CA . THR A 1 74 ? 34.516 0.968 -31.245 1.00 62.38 74 THR A CA 1
ATOM 602 C C . THR A 1 74 ? 35.174 -0.415 -31.254 1.00 62.38 74 THR A C 1
ATOM 604 O O . THR A 1 74 ? 36.272 -0.544 -31.790 1.00 62.38 74 THR A O 1
ATOM 607 N N . GLU A 1 75 ? 34.548 -1.446 -30.693 1.00 63.50 75 GLU A N 1
ATOM 608 C CA . GLU A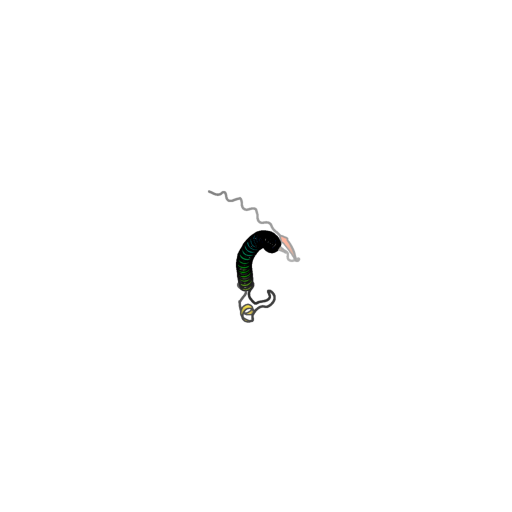 1 75 ? 35.065 -2.815 -30.716 1.00 63.50 75 GLU A CA 1
ATOM 609 C C . GLU A 1 75 ? 34.467 -3.540 -31.917 1.00 63.50 75 GLU A C 1
ATOM 611 O O . GLU A 1 75 ? 33.256 -3.585 -32.075 1.00 63.50 75 GLU A O 1
ATOM 616 N N . LYS A 1 76 ? 35.309 -4.108 -32.779 1.00 65.62 76 LYS A N 1
ATOM 617 C CA . LYS A 1 76 ? 34.870 -5.000 -33.856 1.00 65.62 76 LYS A CA 1
ATOM 618 C C . LYS A 1 76 ? 35.240 -6.431 -33.502 1.00 65.62 76 LYS A C 1
ATOM 620 O O . LYS A 1 76 ? 36.311 -6.673 -32.946 1.00 65.62 76 LYS A O 1
ATOM 625 N N . ARG A 1 77 ? 34.386 -7.404 -33.819 1.00 67.50 77 ARG A N 1
ATOM 626 C CA . ARG A 1 77 ? 34.731 -8.830 -33.638 1.00 67.50 77 ARG A CA 1
ATOM 627 C C . ARG A 1 77 ? 35.697 -9.278 -34.735 1.00 67.50 77 ARG A C 1
ATOM 629 O O . ARG A 1 77 ? 35.638 -8.774 -35.848 1.00 67.50 77 ARG A O 1
ATOM 636 N N . GLY A 1 78 ? 36.544 -10.276 -34.463 1.00 68.56 78 GLY A N 1
ATOM 637 C CA . GLY A 1 78 ? 37.533 -10.798 -35.427 1.00 68.56 78 GLY A CA 1
ATOM 638 C C . GLY A 1 78 ? 36.968 -11.089 -36.829 1.00 68.56 78 GLY A C 1
ATOM 639 O O . GLY A 1 78 ? 37.596 -10.756 -37.827 1.00 68.56 78 GLY A O 1
ATOM 640 N N . ALA A 1 79 ? 35.745 -11.625 -36.913 1.00 70.31 79 ALA A N 1
ATOM 641 C CA . ALA A 1 79 ? 35.061 -11.896 -38.180 1.00 70.31 79 ALA A CA 1
ATOM 642 C C . ALA A 1 79 ? 34.598 -10.631 -38.935 1.00 70.31 79 ALA A C 1
ATOM 644 O O . ALA A 1 79 ? 34.512 -10.652 -40.157 1.00 70.31 79 ALA A O 1
ATOM 645 N N . GLU A 1 80 ? 34.345 -9.513 -38.250 1.00 68.31 80 GLU A N 1
ATOM 646 C CA . GLU A 1 80 ? 33.980 -8.235 -38.885 1.00 68.31 80 GLU A CA 1
ATOM 647 C C . GLU A 1 80 ? 35.172 -7.575 -39.584 1.00 68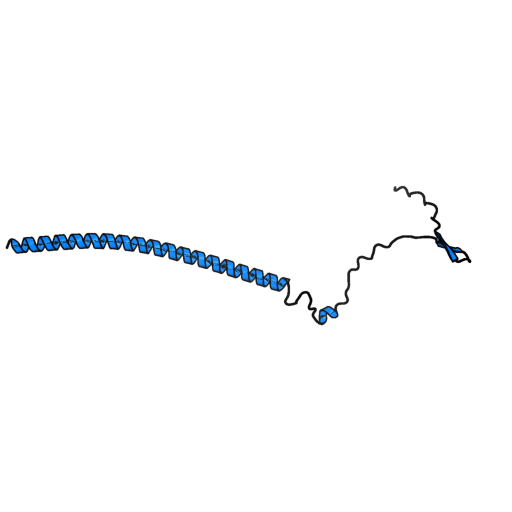.31 80 GLU A C 1
ATOM 649 O O . GLU A 1 80 ? 34.983 -6.832 -40.545 1.00 68.31 80 GLU A O 1
ATOM 654 N N . TYR A 1 81 ? 36.400 -7.874 -39.149 1.00 72.25 81 TYR A N 1
ATOM 655 C CA . TYR A 1 81 ? 37.609 -7.494 -39.885 1.00 72.25 81 TYR A CA 1
ATOM 656 C C . TYR A 1 81 ? 37.772 -8.282 -41.191 1.00 72.25 81 TYR A C 1
ATOM 658 O O . TYR A 1 81 ? 38.474 -7.823 -42.088 1.00 72.25 81 TYR A O 1
ATOM 666 N N . LEU A 1 82 ? 37.128 -9.449 -41.303 1.00 72.25 82 LEU A N 1
ATOM 667 C CA . LEU A 1 82 ? 37.199 -10.322 -42.475 1.00 72.25 82 LEU A CA 1
ATOM 668 C C . LEU A 1 82 ? 36.097 -10.049 -43.497 1.00 72.25 82 LEU A C 1
ATOM 670 O O . LEU A 1 82 ? 36.182 -10.570 -44.605 1.00 72.25 82 LEU A O 1
ATOM 674 N N . VAL A 1 83 ? 35.080 -9.247 -43.161 1.00 72.94 83 VAL A N 1
ATOM 675 C CA . VAL A 1 83 ? 34.089 -8.802 -44.144 1.00 72.94 83 VAL A CA 1
ATOM 676 C C . VAL A 1 83 ? 34.817 -7.857 -45.101 1.00 72.94 83 VAL A C 1
ATOM 678 O O . VAL A 1 83 ? 35.200 -6.757 -44.682 1.00 72.94 83 VAL A O 1
ATOM 681 N N . PRO A 1 84 ? 35.027 -8.230 -46.380 1.00 61.84 84 PRO A N 1
ATOM 682 C CA . PRO A 1 84 ? 35.503 -7.277 -47.362 1.00 61.84 84 PRO A CA 1
ATOM 683 C C . PRO A 1 84 ? 34.484 -6.154 -47.342 1.00 61.84 84 PRO A C 1
ATOM 685 O O . PRO A 1 84 ? 33.285 -6.406 -47.471 1.00 61.84 84 PRO A O 1
ATOM 688 N N . ARG A 1 85 ? 34.934 -4.920 -47.116 1.00 59.72 85 ARG A N 1
ATOM 689 C CA . ARG A 1 85 ? 34.077 -3.749 -47.248 1.00 59.72 85 ARG A CA 1
ATOM 690 C C . ARG A 1 85 ? 33.623 -3.732 -48.705 1.00 59.72 85 ARG A C 1
ATOM 692 O O . ARG A 1 85 ? 34.253 -3.099 -49.542 1.00 59.72 85 ARG A O 1
ATOM 699 N N . GLN A 1 86 ? 32.532 -4.416 -49.019 1.00 57.41 86 GLN A N 1
ATOM 700 C CA . GLN A 1 86 ? 31.739 -4.181 -50.207 1.00 57.41 86 GLN A CA 1
ATOM 701 C C . GLN A 1 86 ? 30.877 -2.982 -49.846 1.00 57.41 86 GLN A C 1
ATOM 703 O O . GLN A 1 86 ? 29.675 -3.035 -49.612 1.00 57.41 86 GLN A O 1
ATOM 708 N N . GLN A 1 87 ? 31.591 -1.871 -49.682 1.00 55.62 87 GLN A N 1
ATOM 709 C CA . GLN A 1 87 ? 31.065 -0.553 -49.928 1.00 55.62 87 GLN A CA 1
ATOM 710 C C . GLN A 1 87 ? 30.375 -0.701 -51.276 1.00 55.62 87 GLN A C 1
ATOM 712 O O . GLN A 1 87 ? 31.027 -0.939 -52.292 1.00 55.62 87 GLN A O 1
ATOM 717 N N . TRP A 1 88 ? 29.049 -0.635 -51.260 1.00 49.34 88 TRP A N 1
ATOM 718 C CA . TRP A 1 88 ? 28.290 -0.181 -52.405 1.00 49.34 88 TRP A CA 1
ATOM 719 C C . TRP A 1 88 ? 28.795 1.237 -52.641 1.00 49.34 88 TRP A C 1
ATOM 721 O 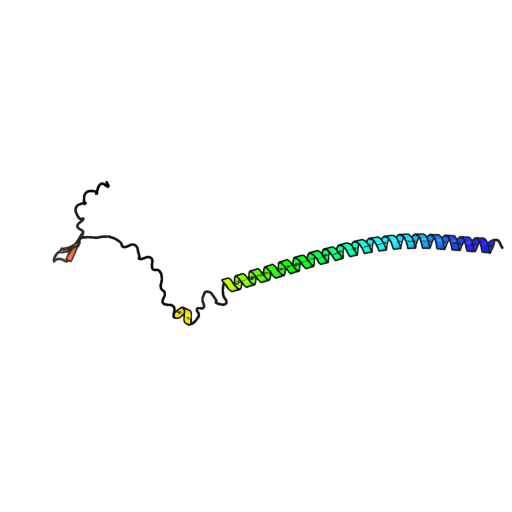O . TRP A 1 88 ? 28.248 2.209 -52.128 1.00 49.34 88 TRP A O 1
ATOM 731 N N . GLN A 1 89 ? 29.965 1.324 -53.272 1.00 59.69 89 GLN A N 1
ATOM 732 C CA . GLN A 1 89 ? 30.523 2.551 -53.772 1.00 59.69 89 GLN A CA 1
ATOM 733 C C . GLN A 1 89 ? 29.510 2.946 -54.825 1.00 59.69 89 GLN A C 1
ATOM 735 O O . GLN A 1 89 ? 29.480 2.378 -55.916 1.00 59.69 89 GLN A O 1
ATOM 740 N N . THR A 1 90 ? 28.622 3.873 -54.477 1.00 63.28 90 THR A N 1
ATOM 741 C CA . THR A 1 90 ? 28.071 4.744 -55.497 1.00 63.28 90 THR A CA 1
ATOM 742 C C . THR A 1 90 ? 29.286 5.225 -56.287 1.00 63.28 90 THR A C 1
ATOM 744 O O . THR A 1 90 ? 30.206 5.788 -55.679 1.00 63.28 90 THR A O 1
ATOM 747 N N . PRO A 1 91 ? 29.396 4.887 -57.584 1.00 62.34 91 PRO A N 1
ATOM 748 C CA . PRO A 1 91 ? 30.551 5.308 -58.351 1.00 62.34 91 PRO A CA 1
ATOM 749 C C . PRO A 1 91 ? 30.645 6.830 -58.206 1.00 62.34 91 PRO A C 1
ATOM 751 O O . PRO A 1 91 ? 29.606 7.497 -58.294 1.00 62.34 91 PRO A O 1
ATOM 754 N N . PRO A 1 92 ? 31.836 7.392 -57.924 1.00 63.22 92 PRO A N 1
ATOM 755 C CA . PRO A 1 92 ? 31.978 8.838 -57.896 1.00 63.22 92 PRO A CA 1
ATOM 756 C C . PRO A 1 92 ? 31.440 9.383 -59.226 1.00 63.22 92 PRO A C 1
ATOM 758 O O . PRO A 1 92 ? 31.647 8.735 -60.262 1.00 63.22 92 PRO A O 1
ATOM 761 N N . PRO A 1 93 ? 30.704 10.512 -59.223 1.00 62.81 93 PRO A N 1
ATOM 762 C CA . PRO A 1 93 ? 30.181 11.077 -60.456 1.00 62.81 93 PRO A CA 1
ATOM 763 C C . PRO A 1 93 ? 31.349 11.251 -61.423 1.00 62.81 93 PRO A C 1
ATOM 765 O O . PRO A 1 93 ? 32.315 11.955 -61.128 1.00 62.81 93 PRO A O 1
ATOM 768 N N . LYS A 1 94 ? 31.292 10.536 -62.551 1.00 59.00 94 LYS A N 1
ATOM 769 C CA . LYS A 1 94 ? 32.310 10.615 -63.596 1.00 59.00 94 LYS A CA 1
ATOM 770 C C . LYS A 1 94 ? 32.340 12.060 -64.084 1.00 59.00 94 LYS A C 1
ATOM 772 O O . LYS A 1 94 ? 31.390 12.508 -64.725 1.00 59.00 94 LYS A O 1
ATOM 777 N N . SER A 1 95 ? 33.403 12.799 -63.776 1.00 61.41 95 SER A N 1
ATOM 778 C CA . SER A 1 95 ? 33.616 14.120 -64.355 1.00 61.41 95 SER A CA 1
ATOM 779 C C . SER A 1 95 ? 33.899 13.935 -65.843 1.00 61.41 95 SER A C 1
ATOM 781 O O . SER A 1 95 ? 34.989 13.515 -66.230 1.00 61.41 95 SER A O 1
ATOM 783 N N . THR A 1 96 ? 32.891 14.180 -66.674 1.00 59.91 96 THR A N 1
ATOM 784 C CA . THR A 1 96 ? 33.015 14.121 -68.132 1.00 59.91 96 THR A CA 1
ATOM 785 C C . THR A 1 96 ? 33.649 15.429 -68.589 1.00 59.91 96 THR A C 1
ATOM 787 O O . THR A 1 96 ? 32.951 16.363 -68.967 1.00 59.91 96 THR A O 1
ATOM 790 N N . TYR A 1 97 ? 34.969 15.530 -68.476 1.00 56.72 97 TYR A N 1
ATOM 791 C CA . TYR A 1 97 ? 35.727 16.601 -69.114 1.00 56.72 97 TYR A CA 1
ATOM 792 C C . TYR A 1 97 ? 36.588 15.966 -70.199 1.00 56.72 97 TYR A C 1
ATOM 794 O O . TYR A 1 97 ? 37.671 15.460 -69.924 1.00 56.72 97 TYR A O 1
ATOM 802 N N . ASP A 1 98 ? 36.062 15.955 -71.423 1.00 56.44 98 ASP A N 1
ATOM 803 C CA . ASP A 1 98 ? 36.798 15.560 -72.623 1.00 56.44 98 ASP A CA 1
ATOM 804 C C . ASP A 1 98 ? 37.546 16.809 -73.118 1.00 56.44 98 ASP A C 1
ATOM 806 O O . ASP A 1 98 ? 37.041 17.595 -73.922 1.00 56.44 98 ASP A O 1
ATOM 810 N N . LEU A 1 99 ? 38.690 17.096 -72.490 1.00 70.62 99 LEU A N 1
ATOM 811 C CA . LEU A 1 99 ? 39.531 18.236 -72.849 1.00 70.62 99 LEU A CA 1
ATOM 812 C C . LEU A 1 99 ? 40.591 17.778 -73.842 1.00 70.62 99 LEU A C 1
ATOM 814 O O . LEU A 1 99 ? 41.426 16.933 -73.524 1.00 70.62 99 LEU A O 1
ATOM 818 N N . ASN A 1 100 ? 40.608 18.404 -75.013 1.00 65.94 100 ASN A N 1
ATOM 819 C CA . ASN A 1 100 ? 41.729 18.286 -75.930 1.00 65.94 100 ASN A CA 1
ATOM 820 C C . ASN A 1 100 ? 42.831 19.244 -75.463 1.00 65.94 100 ASN A C 1
ATOM 822 O O . ASN A 1 100 ? 42.641 20.465 -75.429 1.00 65.94 100 ASN A O 1
ATOM 826 N N . VAL A 1 101 ? 43.967 18.678 -75.063 1.00 71.94 101 VAL A N 1
ATOM 827 C CA . VAL A 1 101 ? 45.152 19.416 -74.618 1.00 71.94 101 VAL A CA 1
ATOM 828 C C . VAL A 1 101 ? 46.285 19.154 -75.591 1.00 71.94 101 VAL A C 1
ATOM 830 O O . VAL A 1 101 ? 46.676 18.007 -75.796 1.00 71.94 101 VAL A O 1
ATOM 833 N N . GLU A 1 102 ? 46.820 20.223 -76.168 1.00 69.25 102 GLU A N 1
ATOM 834 C CA . GLU A 1 102 ? 48.041 20.163 -76.964 1.00 69.25 102 GLU A CA 1
ATOM 835 C C . GLU A 1 102 ? 49.220 20.664 -76.129 1.00 69.25 102 GLU A C 1
ATOM 837 O O . GLU A 1 102 ? 49.102 21.613 -75.342 1.00 69.25 102 GLU A O 1
ATOM 842 N N . ILE A 1 103 ? 50.355 19.990 -76.304 1.00 75.06 103 ILE A N 1
ATOM 843 C CA . ILE A 1 103 ? 51.630 20.297 -75.664 1.00 75.06 103 ILE A CA 1
ATOM 844 C C . ILE A 1 103 ? 52.597 20.626 -76.797 1.00 75.06 103 ILE A C 1
ATOM 846 O O . ILE A 1 103 ? 52.818 19.789 -77.674 1.00 75.06 103 ILE A O 1
ATOM 850 N N . ASP A 1 104 ? 53.141 21.841 -76.810 1.00 77.31 104 ASP A N 1
ATOM 851 C CA . ASP A 1 104 ? 54.186 22.192 -77.771 1.00 77.31 104 ASP A CA 1
ATOM 852 C C . ASP A 1 104 ? 55.542 21.586 -77.363 1.00 77.31 104 ASP A C 1
ATOM 854 O O . ASP A 1 104 ? 55.747 21.149 -76.229 1.00 77.31 104 ASP A O 1
ATOM 858 N N . SER A 1 105 ? 56.499 21.534 -78.294 1.00 72.56 105 SER A N 1
ATOM 859 C CA . SER A 1 105 ? 57.848 21.001 -78.036 1.00 72.56 105 SER A CA 1
ATOM 860 C C . SER A 1 105 ? 58.645 21.806 -76.999 1.00 72.56 105 SER A C 1
ATOM 862 O O . SER A 1 105 ? 59.719 21.373 -76.587 1.00 72.56 105 SER A O 1
ATOM 864 N N . GLU A 1 106 ? 58.130 22.966 -76.585 1.00 73.19 106 GLU A N 1
ATOM 865 C CA . GLU A 1 106 ? 58.681 23.832 -75.539 1.00 73.19 106 GLU A CA 1
ATOM 866 C C . GLU A 1 106 ? 57.998 23.607 -74.171 1.00 73.19 106 GLU A C 1
ATOM 868 O O . GLU A 1 106 ? 58.401 24.198 -73.169 1.00 73.19 106 GLU A O 1
ATOM 873 N N . GLY A 1 107 ? 57.002 22.712 -74.096 1.00 70.50 107 GLY A N 1
ATOM 874 C CA . GLY A 1 107 ? 56.341 22.279 -72.862 1.00 70.50 107 GLY A CA 1
ATOM 875 C C . GLY A 1 107 ? 55.184 23.168 -72.394 1.00 70.50 107 GLY A C 1
ATOM 876 O O . GLY A 1 107 ? 54.681 22.990 -71.282 1.00 70.50 107 GLY A O 1
ATOM 877 N N . LYS A 1 108 ? 54.731 24.122 -73.208 1.00 72.94 108 LYS A N 1
ATOM 878 C CA . LYS A 1 108 ? 53.569 24.963 -72.918 1.00 72.94 108 LYS A CA 1
ATOM 879 C C . LYS A 1 108 ? 52.284 24.207 -73.256 1.00 72.94 108 LYS A C 1
ATOM 881 O O . LYS A 1 108 ? 52.112 23.671 -74.348 1.00 72.94 108 LYS A O 1
ATOM 886 N N . VAL A 1 109 ? 51.349 24.206 -72.310 1.00 73.81 109 VAL A N 1
ATOM 887 C CA . VAL A 1 109 ? 50.078 23.478 -72.417 1.00 73.81 109 VAL A CA 1
ATOM 888 C C . VAL A 1 109 ? 48.953 24.444 -72.775 1.00 73.81 109 VAL A C 1
ATOM 890 O O . VAL A 1 109 ? 48.789 25.477 -72.119 1.00 73.81 109 VAL A O 1
ATOM 893 N N . ARG A 1 110 ? 48.157 24.117 -73.800 1.00 74.44 110 ARG A N 1
ATOM 894 C CA . ARG A 1 110 ? 46.948 24.876 -74.166 1.00 74.44 110 ARG A CA 1
ATOM 895 C C . ARG A 1 110 ? 45.729 23.958 -74.226 1.00 74.44 110 ARG A C 1
ATOM 897 O O . ARG A 1 110 ? 45.792 22.873 -74.794 1.00 74.44 110 ARG A O 1
ATOM 904 N N . VAL A 1 111 ? 44.618 24.421 -73.650 1.00 71.81 111 VAL A N 1
ATOM 905 C CA . VAL A 1 111 ? 43.315 23.740 -73.689 1.00 71.81 111 VAL A CA 1
ATOM 906 C C . VAL A 1 111 ? 42.521 24.290 -74.868 1.00 71.81 111 VAL A C 1
ATOM 908 O O . VAL A 1 111 ? 42.283 25.498 -74.936 1.00 71.81 111 VAL A O 1
ATOM 911 N N . ILE A 1 112 ? 42.117 23.421 -75.791 1.00 64.94 112 ILE A N 1
ATOM 912 C CA . ILE A 1 112 ? 41.322 23.803 -76.959 1.00 64.94 112 ILE A CA 1
ATOM 913 C C . ILE A 1 112 ? 39.880 23.368 -76.697 1.00 64.94 112 ILE A C 1
ATOM 915 O O . ILE A 1 112 ? 39.596 22.176 -76.580 1.00 64.94 112 ILE A O 1
ATOM 919 N N . ASN A 1 113 ? 38.956 24.326 -76.596 1.00 57.41 113 ASN A N 1
ATOM 920 C CA . ASN A 1 113 ? 37.534 23.998 -76.514 1.00 57.41 113 ASN A CA 1
ATOM 921 C C . ASN A 1 113 ? 37.074 23.431 -77.870 1.00 57.41 113 ASN A C 1
ATOM 923 O O . ASN A 1 113 ? 37.300 24.086 -78.892 1.00 57.41 113 ASN A O 1
ATOM 927 N N . PRO A 1 114 ? 36.421 22.254 -77.922 1.00 55.84 114 PRO A N 1
ATOM 928 C CA . PRO A 1 114 ? 35.860 21.756 -79.172 1.00 55.84 114 PRO A CA 1
ATOM 929 C C . PRO A 1 114 ? 34.745 22.700 -79.663 1.00 55.84 114 PRO A C 1
ATOM 931 O O . PRO A 1 114 ? 34.056 23.305 -78.834 1.00 55.84 114 PRO A O 1
ATOM 934 N N . PRO A 1 115 ? 34.533 22.846 -80.988 1.00 49.38 115 PRO A N 1
ATOM 935 C CA . PRO A 1 115 ? 33.423 23.641 -81.503 1.00 49.38 115 PRO A CA 1
ATOM 936 C C . PRO A 1 115 ? 32.112 23.081 -80.941 1.00 49.38 115 PRO A C 1
ATOM 938 O O . PRO A 1 115 ? 31.886 21.869 -80.972 1.00 49.38 115 PRO A O 1
ATOM 941 N N . SER A 1 116 ? 31.264 23.953 -80.389 1.00 48.22 116 SER A N 1
ATOM 942 C CA . SER A 1 116 ? 29.991 23.561 -79.783 1.00 48.22 116 SER A CA 1
ATOM 943 C C . SER A 1 116 ? 29.170 22.747 -80.784 1.00 48.22 116 SER A C 1
ATOM 945 O O . SER A 1 116 ? 28.742 23.285 -81.808 1.00 48.22 116 SER A O 1
ATOM 947 N N . LYS A 1 117 ? 28.940 21.460 -80.500 1.00 45.25 117 LYS A N 1
ATOM 948 C CA . LYS A 1 117 ? 27.943 20.667 -81.231 1.00 45.25 117 LYS A CA 1
ATOM 949 C C . LYS A 1 117 ? 26.592 21.395 -81.141 1.00 45.25 117 LYS A C 1
ATOM 951 O O . LYS A 1 117 ? 26.218 21.792 -80.034 1.00 45.25 117 LYS A O 1
ATOM 956 N N . PRO A 1 118 ? 25.863 21.603 -82.253 1.00 43.44 118 PRO A N 1
ATOM 957 C CA . PRO A 1 118 ? 24.539 22.203 -82.183 1.00 43.44 118 PRO A CA 1
ATOM 958 C C . PRO A 1 118 ? 23.595 21.280 -81.405 1.00 43.44 118 PRO A C 1
ATOM 960 O O . PRO A 1 118 ? 23.680 20.057 -81.509 1.00 43.44 118 PRO A O 1
ATOM 963 N N . ALA A 1 119 ? 22.728 21.889 -80.596 1.00 48.41 119 ALA A N 1
ATOM 964 C CA . ALA A 1 119 ? 21.789 21.203 -79.720 1.00 48.41 119 ALA A CA 1
ATOM 965 C C . ALA A 1 119 ? 20.864 20.263 -80.512 1.00 48.41 119 ALA A C 1
ATOM 967 O O . ALA A 1 119 ? 20.118 20.704 -81.388 1.00 48.41 119 ALA A O 1
ATOM 968 N N . GLU A 1 120 ? 20.894 18.971 -80.182 1.00 41.94 120 GLU A N 1
ATOM 969 C CA . GLU A 1 120 ? 19.936 17.998 -80.702 1.00 41.94 120 GLU A CA 1
ATOM 970 C C . GLU A 1 120 ? 18.527 18.365 -80.213 1.00 41.94 120 GLU A C 1
ATOM 972 O O . GLU A 1 120 ? 18.250 18.469 -79.017 1.00 41.94 120 GLU A O 1
ATOM 977 N N . THR A 1 121 ? 17.638 18.628 -81.170 1.00 38.38 121 THR A N 1
ATOM 978 C CA . THR A 1 121 ? 16.225 18.930 -80.934 1.00 38.38 121 THR A CA 1
ATOM 979 C C . THR A 1 121 ? 15.478 17.603 -80.807 1.00 38.38 121 THR A C 1
ATOM 981 O O . THR A 1 121 ? 15.453 16.824 -81.756 1.00 38.38 121 THR A O 1
ATOM 984 N N . ASN A 1 122 ? 14.890 17.335 -79.639 1.00 42.25 122 ASN A N 1
ATOM 985 C CA . ASN A 1 122 ? 14.085 16.135 -79.397 1.00 42.25 122 ASN A CA 1
ATOM 986 C C . ASN A 1 122 ? 12.845 16.090 -80.312 1.00 42.25 122 ASN A C 1
ATOM 988 O O . ASN A 1 122 ? 12.088 17.064 -80.370 1.00 42.25 122 ASN A O 1
ATOM 992 N N . LYS A 1 123 ? 12.604 14.936 -80.944 1.00 35.19 123 LYS A N 1
ATOM 993 C CA . LYS A 1 123 ? 11.293 14.494 -81.434 1.00 35.19 123 LYS A CA 1
ATOM 994 C C . LYS A 1 123 ? 11.135 12.995 -81.230 1.00 35.19 123 LYS A C 1
ATOM 996 O O . LYS A 1 123 ? 12.113 12.274 -81.521 1.00 35.19 123 LYS A O 1
#

Radius of gyration: 49.13 Å; chains: 1; bounding box: 94×37×133 Å

Sequence (123 aa):
MTAQIAEVQRKLAAAEGDKAFLQSELKRLMSEKAELERKLNDLEAIRARYKLLKEELIRKKRLEWMQKGTLNPTEKRGAEYLVPRQQWQTPPPKSTYDLNVEIDSEGKVRVINPPSKPAETNK

pLDDT: mean 79.68, std 17.8, range [35.19, 98.19]

Secondary structure (DSSP, 8-state):
-HHHHHHHHHHHHHHHHHHHHHHHHHHHHHHHHHHHHHHHHHHHHHHHHHHHHHHHHHHHHHHHHHHH-SS-TT---TTTTSS------PPPP------EEEE-TT--EEEEPPP-PPPPPP-